Protein AF-A0A815TRI1-F1 (afdb_monomer_lite)

Secondary structure (DSSP, 8-state):
-HHHHTT--GGGPPPHHHHHS-TTHHHHHHHHHHHHHHHHHTT--S---SSPPPP-------HHHHHHHHHHHHHTTSSSSSS---TT---S-----

Organism: NCBI:txid433720

Structure (mmCIF, N/CA/C/O backbone):
data_AF-A0A815TRI1-F1
#
_entry.id   AF-A0A815TRI1-F1
#
loop_
_atom_site.group_PDB
_atom_site.id
_atom_site.type_symbol
_atom_site.label_atom_id
_atom_site.label_alt_id
_atom_site.label_comp_id
_atom_site.label_asym_id
_atom_site.label_entity_id
_atom_site.label_seq_id
_atom_site.pdbx_PDB_ins_code
_atom_site.Cartn_x
_atom_site.Cartn_y
_atom_site.Cartn_z
_atom_site.occupancy
_atom_site.B_iso_or_equiv
_atom_site.auth_seq_id
_atom_site.auth_comp_id
_atom_site.auth_asym_id
_atom_site.auth_atom_id
_atom_site.pdbx_PDB_model_num
ATOM 1 N N . THR A 1 1 ? -5.777 -11.004 -10.437 1.00 75.81 1 THR A N 1
ATOM 2 C CA . THR A 1 1 ? -4.557 -11.098 -9.601 1.00 75.81 1 THR A CA 1
ATOM 3 C C . THR A 1 1 ? -4.957 -11.308 -8.149 1.00 75.81 1 THR A C 1
ATOM 5 O O . THR A 1 1 ? -6.036 -10.862 -7.768 1.00 75.81 1 THR A O 1
ATOM 8 N N . ALA A 1 2 ? -4.134 -11.987 -7.341 1.00 82.38 2 ALA A N 1
ATOM 9 C CA . ALA A 1 2 ? -4.456 -12.289 -5.938 1.00 82.38 2 ALA A CA 1
ATOM 10 C C . ALA A 1 2 ? -4.779 -11.025 -5.113 1.00 82.38 2 ALA A C 1
ATOM 12 O O . ALA A 1 2 ? -5.737 -11.018 -4.349 1.00 82.38 2 ALA A O 1
ATOM 13 N N . ALA A 1 3 ? -4.058 -9.924 -5.352 1.00 82.50 3 ALA A N 1
ATOM 14 C CA . ALA A 1 3 ? -4.300 -8.632 -4.704 1.00 82.50 3 ALA A CA 1
ATOM 15 C C . ALA A 1 3 ? -5.692 -8.037 -5.012 1.00 82.50 3 ALA A C 1
ATOM 17 O O . ALA A 1 3 ? -6.368 -7.558 -4.104 1.00 82.50 3 ALA A O 1
ATOM 18 N N . ARG A 1 4 ? -6.175 -8.149 -6.260 1.00 84.31 4 ARG A N 1
ATOM 19 C CA . ARG A 1 4 ? -7.526 -7.701 -6.648 1.00 84.31 4 ARG A CA 1
ATOM 20 C C . ARG A 1 4 ? -8.616 -8.543 -5.979 1.00 84.31 4 ARG A C 1
ATOM 22 O O . ARG A 1 4 ? -9.581 -7.995 -5.465 1.00 84.31 4 ARG A O 1
ATOM 29 N N . ALA A 1 5 ? -8.433 -9.865 -5.919 1.00 84.56 5 ALA A N 1
ATOM 30 C CA . ALA A 1 5 ? -9.347 -10.758 -5.197 1.00 84.56 5 ALA A CA 1
ATOM 31 C C . ALA A 1 5 ? -9.344 -10.488 -3.680 1.00 84.56 5 ALA A C 1
ATOM 33 O O . ALA A 1 5 ? -10.352 -10.664 -3.001 1.00 84.56 5 ALA A O 1
ATOM 34 N N . TYR A 1 6 ? -8.219 -10.003 -3.149 1.00 81.00 6 TYR A N 1
ATOM 35 C CA . TYR A 1 6 ? -8.108 -9.580 -1.760 1.00 81.00 6 TYR A CA 1
ATOM 36 C C . TYR A 1 6 ? -8.799 -8.234 -1.473 1.00 81.00 6 TYR A C 1
ATOM 38 O O . TYR A 1 6 ? -9.020 -7.906 -0.306 1.00 81.00 6 TYR A O 1
ATOM 46 N N . GLY A 1 7 ? -9.221 -7.493 -2.502 1.00 83.38 7 GLY A N 1
ATOM 47 C CA . GLY A 1 7 ? -9.939 -6.226 -2.367 1.00 83.38 7 GLY A CA 1
ATOM 48 C C . GLY A 1 7 ? -9.034 -4.998 -2.283 1.00 83.38 7 GLY A C 1
ATOM 49 O O . GLY A 1 7 ? -9.453 -3.992 -1.714 1.00 83.38 7 GLY A O 1
ATOM 50 N N . LEU A 1 8 ? -7.805 -5.077 -2.807 1.00 84.12 8 LEU A N 1
ATOM 51 C CA . LEU A 1 8 ? -6.979 -3.886 -3.000 1.00 84.12 8 LEU A CA 1
ATOM 52 C C . LEU A 1 8 ? -7.530 -3.059 -4.173 1.00 84.12 8 LEU A C 1
ATOM 54 O O . LEU A 1 8 ? -7.909 -3.645 -5.195 1.00 84.12 8 LEU A O 1
ATOM 58 N N . PRO A 1 9 ? -7.561 -1.722 -4.052 1.00 85.25 9 PRO A N 1
ATOM 59 C CA . PRO A 1 9 ? -7.930 -0.845 -5.152 1.00 85.25 9 PRO A CA 1
ATOM 60 C C . PRO A 1 9 ? -6.874 -0.896 -6.261 1.00 85.25 9 PRO A C 1
ATOM 62 O O . PRO A 1 9 ? -5.682 -1.066 -6.004 1.00 85.25 9 PRO A O 1
ATOM 65 N N . ASP A 1 10 ? -7.307 -0.680 -7.502 1.00 84.88 10 ASP A N 1
ATOM 66 C CA . ASP A 1 10 ? -6.415 -0.740 -8.667 1.00 84.88 10 ASP A CA 1
ATOM 67 C C . ASP A 1 10 ? -5.293 0.305 -8.625 1.00 84.88 10 ASP A C 1
ATOM 69 O O . ASP A 1 10 ? -4.211 0.060 -9.149 1.00 84.88 10 ASP A O 1
ATOM 73 N N . ALA A 1 11 ? -5.520 1.428 -7.939 1.00 84.88 11 ALA A N 1
ATOM 74 C CA . ALA A 1 11 ? -4.519 2.471 -7.723 1.00 84.88 11 ALA A CA 1
ATOM 75 C C . ALA A 1 11 ? -3.327 2.016 -6.859 1.00 84.88 11 ALA A C 1
ATOM 77 O O . ALA A 1 11 ? -2.240 2.573 -6.976 1.00 84.88 11 ALA A O 1
ATOM 78 N N . GLU A 1 12 ? -3.514 1.011 -5.997 1.00 84.94 12 GLU A N 1
ATOM 79 C CA . GLU A 1 12 ? -2.456 0.487 -5.123 1.00 84.94 12 GLU A CA 1
ATOM 80 C C . GLU A 1 12 ? -1.758 -0.751 -5.716 1.00 84.94 12 GLU A C 1
ATOM 82 O O . GLU A 1 12 ? -0.845 -1.296 -5.097 1.00 84.94 12 GLU A O 1
ATOM 87 N N . LEU A 1 13 ? -2.154 -1.203 -6.914 1.00 88.81 13 LEU A N 1
ATOM 88 C CA . LEU A 1 13 ? -1.477 -2.286 -7.627 1.00 88.81 13 LEU A CA 1
ATOM 89 C C . LEU A 1 13 ? -0.223 -1.761 -8.343 1.00 88.81 13 LEU A C 1
ATOM 91 O O . LEU A 1 13 ? -0.200 -0.655 -8.880 1.00 88.81 13 LEU A O 1
ATOM 95 N N . PHE A 1 14 ? 0.826 -2.582 -8.386 1.00 89.88 14 PHE A N 1
ATOM 96 C CA . PHE A 1 14 ? 1.993 -2.335 -9.236 1.00 89.88 14 PHE A CA 1
ATOM 97 C C . PHE A 1 14 ? 1.801 -2.992 -10.608 1.00 89.88 14 PHE A C 1
ATOM 99 O O . PHE A 1 14 ? 1.095 -4.000 -10.730 1.00 89.88 14 PHE A O 1
ATOM 106 N N . GLN A 1 15 ? 2.436 -2.453 -11.649 1.00 88.94 15 GLN A N 1
ATOM 107 C CA . GLN A 1 15 ? 2.454 -3.099 -12.960 1.00 88.94 15 GLN A CA 1
ATOM 108 C C . GLN A 1 15 ? 3.618 -4.084 -13.063 1.00 88.94 15 GLN A C 1
ATOM 110 O O . GLN A 1 15 ? 4.671 -3.877 -12.468 1.00 88.94 15 GLN A O 1
ATOM 115 N N . THR A 1 16 ? 3.478 -5.138 -13.871 1.00 88.69 16 THR A N 1
ATOM 116 C CA . THR A 1 16 ? 4.530 -6.159 -14.037 1.00 88.69 16 THR A CA 1
ATOM 117 C C . THR A 1 16 ? 5.883 -5.552 -14.410 1.00 88.69 16 THR A C 1
ATOM 119 O O . THR A 1 16 ? 6.904 -5.983 -13.885 1.00 88.69 16 THR A O 1
ATOM 122 N N . VAL A 1 17 ? 5.886 -4.508 -15.242 1.00 89.75 17 VAL A N 1
ATOM 123 C CA . VAL A 1 17 ? 7.090 -3.758 -15.640 1.00 89.75 17 VAL A CA 1
ATOM 124 C C . VAL A 1 17 ? 7.814 -3.101 -14.459 1.00 89.75 17 VAL A C 1
ATOM 126 O O . VAL A 1 17 ? 9.040 -3.034 -14.450 1.00 89.75 17 VAL A O 1
ATOM 129 N N . ASP A 1 18 ? 7.084 -2.672 -13.427 1.00 88.81 18 ASP A N 1
ATOM 130 C CA . ASP A 1 18 ? 7.660 -1.977 -12.274 1.00 88.81 18 ASP A CA 1
ATOM 131 C C . ASP A 1 18 ? 8.544 -2.915 -11.438 1.00 88.81 18 ASP A C 1
ATOM 133 O O . ASP A 1 18 ? 9.560 -2.474 -10.896 1.00 88.81 18 ASP A O 1
ATOM 137 N N . LEU A 1 19 ? 8.198 -4.210 -11.399 1.00 89.56 19 LEU A N 1
ATOM 138 C CA . LEU A 1 19 ? 8.975 -5.265 -10.744 1.00 89.56 19 LEU A CA 1
ATOM 139 C C . LEU A 1 19 ? 9.977 -5.935 -11.694 1.00 89.56 19 LEU A C 1
ATOM 141 O O . LEU A 1 19 ? 11.141 -6.101 -11.335 1.00 89.56 19 LEU A O 1
ATOM 145 N N . PHE A 1 20 ? 9.533 -6.329 -12.891 1.00 89.62 20 PHE A N 1
ATOM 146 C CA . PHE A 1 20 ? 10.320 -7.132 -13.830 1.00 89.62 20 PHE A CA 1
ATOM 147 C C . PHE A 1 20 ? 11.507 -6.353 -14.404 1.00 89.62 20 PHE A C 1
ATOM 149 O O . PHE A 1 20 ? 12.631 -6.845 -14.394 1.00 89.62 20 PHE A O 1
ATOM 156 N N . GLU A 1 21 ? 11.281 -5.107 -14.821 1.00 92.31 21 GLU A N 1
ATOM 157 C CA . GLU A 1 21 ? 12.332 -4.227 -15.351 1.00 92.31 21 GLU A CA 1
ATOM 158 C C . GLU A 1 21 ? 12.948 -3.341 -14.260 1.00 92.31 21 GLU A C 1
ATOM 160 O O . GLU A 1 21 ? 13.791 -2.493 -14.539 1.00 92.31 21 GLU A O 1
ATOM 165 N N . LYS A 1 22 ? 12.517 -3.514 -13.001 1.00 89.81 22 LYS A N 1
ATOM 166 C CA . LYS A 1 22 ? 12.900 -2.683 -11.845 1.00 89.81 22 LYS A CA 1
ATOM 167 C C . LYS A 1 22 ? 12.686 -1.182 -12.063 1.00 89.81 22 LYS A C 1
ATOM 169 O O . LYS A 1 22 ? 13.337 -0.359 -11.422 1.00 89.81 22 LYS A O 1
ATOM 174 N N . ARG A 1 23 ? 11.750 -0.817 -12.939 1.00 90.75 23 ARG A N 1
ATOM 175 C CA . ARG A 1 23 ? 11.483 0.574 -13.311 1.00 90.75 23 ARG A CA 1
ATOM 176 C C . ARG A 1 23 ? 10.936 1.396 -12.142 1.00 90.75 23 ARG A C 1
ATOM 178 O O . ARG A 1 23 ? 11.211 2.587 -12.055 1.00 90.75 23 ARG A O 1
ATOM 185 N N . ASN A 1 24 ? 10.167 0.772 -11.244 1.00 88.31 24 ASN A N 1
ATOM 186 C CA . ASN A 1 24 ? 9.576 1.446 -10.089 1.00 88.31 24 ASN A CA 1
ATOM 187 C C . ASN A 1 24 ? 9.383 0.486 -8.900 1.00 88.31 24 ASN A C 1
ATOM 189 O O . ASN A 1 24 ? 8.272 0.106 -8.534 1.00 88.31 24 ASN A O 1
ATOM 193 N N . ILE A 1 25 ? 10.493 0.115 -8.261 1.00 89.94 25 ILE A N 1
ATOM 194 C CA . ILE A 1 25 ? 10.485 -0.679 -7.022 1.00 89.94 25 ILE A CA 1
ATOM 195 C C . ILE A 1 25 ? 9.701 -0.008 -5.875 1.00 89.94 25 ILE A C 1
ATOM 197 O O . ILE A 1 25 ? 8.986 -0.724 -5.170 1.00 89.94 25 ILE A O 1
ATOM 201 N N . PRO A 1 26 ? 9.740 1.330 -5.685 1.00 90.00 26 PRO A N 1
ATOM 202 C CA . PRO A 1 26 ? 8.913 1.986 -4.672 1.00 90.00 26 PRO A CA 1
ATOM 203 C C . PRO A 1 26 ? 7.408 1.704 -4.803 1.00 90.00 26 PRO A C 1
ATOM 205 O O . PRO A 1 26 ? 6.736 1.574 -3.780 1.00 90.00 26 PRO A O 1
ATOM 208 N N . GLN A 1 27 ? 6.874 1.562 -6.022 1.00 87.25 27 GLN A N 1
ATOM 209 C CA . GLN A 1 27 ? 5.467 1.195 -6.249 1.00 87.25 27 GLN A CA 1
ATOM 210 C C . GLN A 1 27 ? 5.153 -0.222 -5.749 1.00 87.25 27 GLN A C 1
ATOM 212 O O . GLN A 1 27 ? 4.103 -0.461 -5.153 1.00 87.25 27 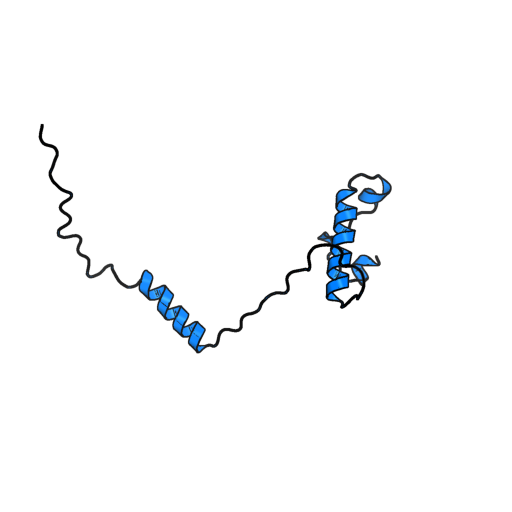GLN A O 1
ATOM 217 N N . VAL A 1 28 ? 6.081 -1.163 -5.936 1.00 88.94 28 VAL A N 1
ATOM 218 C CA . VAL A 1 28 ? 5.938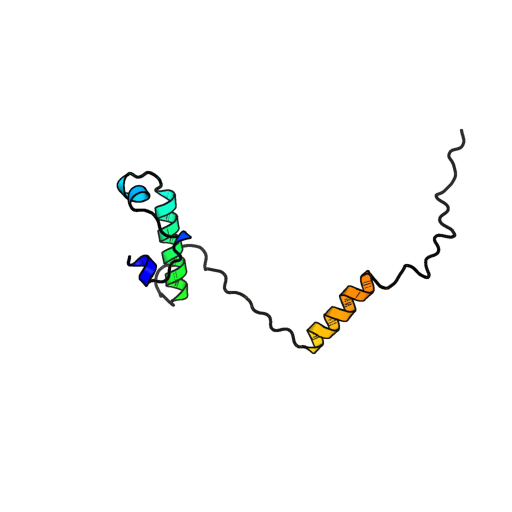 -2.539 -5.438 1.00 88.94 28 VAL A CA 1
ATOM 219 C C . VAL A 1 28 ? 5.915 -2.548 -3.908 1.00 88.94 28 VAL A C 1
ATOM 221 O O . VAL A 1 28 ? 5.038 -3.166 -3.304 1.00 88.94 28 VAL A O 1
ATOM 224 N N . THR A 1 29 ? 6.822 -1.808 -3.269 1.00 87.94 29 THR A N 1
ATOM 225 C CA . THR A 1 29 ? 6.861 -1.675 -1.805 1.00 87.94 29 THR A CA 1
ATOM 226 C C . THR A 1 29 ? 5.574 -1.049 -1.258 1.00 87.94 29 THR A C 1
ATOM 228 O O . THR A 1 29 ? 5.030 -1.522 -0.259 1.00 87.94 29 THR A O 1
ATOM 231 N N . GLN A 1 30 ? 5.033 -0.032 -1.935 1.00 87.06 30 GLN A N 1
ATOM 232 C CA . GLN A 1 30 ? 3.746 0.571 -1.576 1.00 87.06 30 GLN A CA 1
ATOM 233 C C . GLN A 1 30 ? 2.587 -0.426 -1.682 1.00 87.06 30 GLN A C 1
ATOM 235 O O . GLN A 1 30 ? 1.775 -0.504 -0.759 1.00 87.06 30 GLN A O 1
ATOM 240 N N . CYS A 1 31 ? 2.547 -1.244 -2.737 1.00 88.50 31 CYS A N 1
ATOM 241 C CA . CYS A 1 31 ? 1.548 -2.304 -2.881 1.00 88.50 31 CYS A CA 1
ATOM 242 C C . CYS A 1 31 ? 1.624 -3.330 -1.734 1.00 88.50 31 CYS A C 1
ATOM 244 O O . CYS A 1 31 ? 0.590 -3.786 -1.240 1.00 88.50 31 CYS A O 1
ATOM 246 N N . ILE A 1 32 ? 2.828 -3.672 -1.265 1.00 87.25 32 ILE A N 1
ATOM 247 C CA . ILE A 1 32 ? 3.022 -4.590 -0.132 1.00 87.25 32 ILE A CA 1
ATOM 248 C C . ILE A 1 32 ? 2.506 -3.961 1.173 1.00 87.25 32 ILE A C 1
ATOM 250 O O . ILE A 1 32 ? 1.785 -4.611 1.934 1.00 87.25 32 ILE A O 1
ATOM 254 N N . HIS A 1 33 ? 2.808 -2.685 1.425 1.00 85.56 33 HIS A N 1
ATOM 255 C CA . HIS A 1 33 ? 2.280 -1.967 2.590 1.00 85.56 33 HIS A CA 1
ATOM 256 C C . HIS A 1 33 ? 0.752 -1.817 2.541 1.00 85.56 33 HIS A C 1
ATOM 258 O O . HIS A 1 33 ? 0.079 -1.960 3.562 1.00 85.56 33 HIS A O 1
ATOM 264 N N . ALA A 1 34 ? 0.179 -1.562 1.364 1.00 84.38 34 ALA A N 1
ATOM 265 C CA . ALA A 1 34 ? -1.265 -1.559 1.150 1.00 84.38 34 ALA A CA 1
ATOM 266 C C . ALA A 1 34 ? -1.898 -2.915 1.489 1.00 84.38 34 ALA A C 1
ATOM 268 O O . ALA A 1 34 ? -2.861 -2.976 2.257 1.00 84.38 34 ALA A O 1
ATOM 269 N N . LEU A 1 35 ? -1.307 -4.012 1.009 1.00 85.19 35 LEU A N 1
ATOM 270 C CA . LEU A 1 35 ? -1.766 -5.363 1.323 1.00 85.19 35 LEU A CA 1
ATOM 271 C C . LEU A 1 35 ? -1.743 -5.640 2.830 1.00 85.19 35 LEU A C 1
ATOM 273 O O . LEU A 1 35 ? -2.719 -6.167 3.365 1.00 85.19 35 LEU A O 1
ATOM 277 N N . GLY 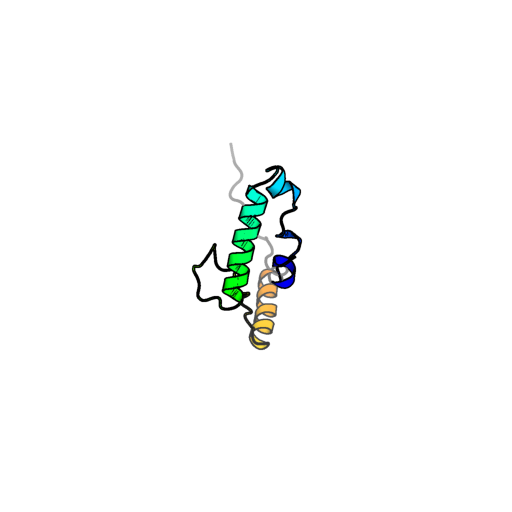A 1 36 ? -0.676 -5.225 3.518 1.00 84.56 36 GLY A N 1
ATOM 278 C CA . GLY A 1 36 ? -0.561 -5.304 4.974 1.00 84.56 36 GLY A CA 1
ATOM 279 C C . GLY A 1 36 ? -1.712 -4.599 5.692 1.00 84.56 36 GLY A C 1
ATOM 280 O O . GLY A 1 36 ? -2.398 -5.208 6.513 1.00 84.56 36 GLY A O 1
ATOM 281 N N . ARG A 1 37 ? -2.004 -3.347 5.322 1.00 80.06 37 ARG A N 1
ATOM 282 C CA . ARG A 1 37 ? -3.128 -2.578 5.887 1.00 80.06 37 ARG A CA 1
ATOM 283 C C . ARG A 1 37 ? -4.485 -3.247 5.639 1.00 80.06 37 ARG A C 1
ATOM 285 O O . ARG A 1 37 ? -5.310 -3.325 6.551 1.00 80.06 37 ARG A O 1
ATOM 292 N N . HIS A 1 38 ? -4.713 -3.768 4.432 1.00 81.62 38 HIS A N 1
ATOM 293 C CA . HIS A 1 38 ? -5.941 -4.494 4.089 1.00 81.62 38 HIS A CA 1
ATOM 294 C C . HIS A 1 38 ? -6.082 -5.813 4.860 1.00 81.62 38 HIS A C 1
ATOM 296 O O . HIS A 1 38 ? -7.191 -6.167 5.267 1.00 81.62 38 HIS A O 1
ATOM 302 N N . ALA A 1 39 ? -4.979 -6.524 5.099 1.00 82.25 39 ALA A N 1
ATOM 303 C CA . ALA A 1 39 ? -4.982 -7.762 5.870 1.00 82.25 39 ALA A CA 1
ATOM 304 C C . ALA A 1 39 ? -5.325 -7.517 7.341 1.00 82.25 39 ALA A C 1
ATOM 306 O O . ALA A 1 39 ? -6.163 -8.217 7.911 1.00 82.25 39 ALA A O 1
ATOM 307 N N . GLN A 1 40 ? -4.766 -6.458 7.926 1.00 78.06 40 GLN A N 1
ATOM 308 C CA . GLN A 1 40 ? -5.084 -6.042 9.292 1.00 78.06 40 GLN A CA 1
ATOM 309 C C . GLN A 1 40 ? -6.575 -5.682 9.444 1.00 78.06 40 GLN A C 1
ATOM 311 O O . GLN A 1 40 ? -7.215 -6.096 10.411 1.00 78.06 40 GLN A O 1
ATOM 316 N N . LYS A 1 41 ? -7.185 -5.023 8.444 1.00 75.62 41 LYS A N 1
ATOM 317 C CA . LYS A 1 41 ? -8.639 -4.752 8.425 1.00 75.62 41 LYS A CA 1
ATOM 318 C C . LYS A 1 41 ? -9.490 -6.030 8.421 1.00 75.62 41 LYS A C 1
ATOM 320 O O . LYS A 1 41 ? -10.580 -6.047 8.985 1.00 75.62 41 LYS A O 1
ATOM 325 N N . LYS A 1 42 ? -8.991 -7.118 7.830 1.00 77.62 42 LYS A N 1
ATOM 326 C CA . LYS A 1 42 ? -9.659 -8.431 7.796 1.00 77.62 42 LYS A CA 1
ATOM 327 C C . LYS A 1 42 ? -9.369 -9.305 9.026 1.00 77.62 42 LYS A C 1
ATOM 329 O O . LYS A 1 42 ? -9.627 -10.504 8.978 1.00 77.62 42 LYS A O 1
ATOM 334 N N . LYS A 1 43 ? -8.879 -8.718 10.127 1.00 70.81 43 LYS A N 1
ATOM 335 C CA . LYS A 1 43 ? -8.516 -9.413 11.378 1.00 70.81 43 LYS A CA 1
ATOM 336 C C . LYS A 1 43 ? -7.407 -10.456 11.199 1.00 70.81 43 LYS A C 1
ATOM 338 O O . LYS A 1 43 ? -7.438 -11.524 11.803 1.00 70.81 43 LYS A O 1
ATOM 343 N N . PHE A 1 44 ? -6.419 -10.162 10.357 1.00 74.25 44 PHE A N 1
ATOM 344 C CA . PHE A 1 44 ? -5.219 -10.985 10.284 1.00 74.25 44 PHE A CA 1
ATOM 345 C C . PHE A 1 44 ? -4.375 -10.794 11.555 1.00 74.25 44 PHE A C 1
ATOM 347 O O . PHE A 1 44 ? -3.826 -9.721 11.773 1.00 74.25 44 PHE A O 1
ATOM 354 N N . ASN A 1 45 ? -4.239 -11.844 12.369 1.00 62.94 45 ASN A N 1
ATOM 355 C CA . ASN A 1 45 ? -3.466 -11.853 13.625 1.00 62.94 45 ASN A CA 1
ATOM 356 C C . ASN A 1 45 ? -1.930 -11.828 13.439 1.00 62.94 45 ASN A C 1
ATOM 358 O O . ASN A 1 45 ? -1.188 -12.087 14.384 1.00 62.94 45 ASN A O 1
ATOM 362 N N . GLY A 1 46 ? -1.435 -11.579 12.226 1.00 67.94 46 GLY A N 1
ATOM 363 C CA . GLY A 1 46 ? -0.002 -11.518 11.947 1.00 67.94 46 GLY A CA 1
ATOM 364 C C . GLY A 1 46 ? 0.615 -10.133 12.183 1.00 67.94 46 GLY A C 1
ATOM 365 O O . GLY A 1 46 ? -0.081 -9.194 12.580 1.00 67.94 46 GLY A O 1
ATOM 366 N N . PRO A 1 47 ? 1.927 -9.990 11.917 1.00 68.56 47 PRO A N 1
ATOM 367 C CA . PRO A 1 47 ? 2.659 -8.749 12.143 1.00 68.56 47 PRO A CA 1
ATOM 368 C C . PRO A 1 47 ? 2.031 -7.573 11.385 1.00 68.56 47 PRO A C 1
ATOM 370 O O . PRO A 1 47 ? 1.641 -7.681 10.219 1.00 68.56 47 PRO A O 1
ATOM 373 N N . VAL A 1 48 ? 1.921 -6.439 12.076 1.00 65.69 48 VAL A N 1
ATOM 374 C CA . VAL A 1 48 ? 1.367 -5.205 11.518 1.00 65.69 48 VAL A CA 1
ATOM 375 C C . VAL A 1 48 ? 2.386 -4.609 10.559 1.00 65.69 48 VAL A C 1
ATOM 377 O O . VAL A 1 48 ? 3.491 -4.249 10.960 1.00 65.69 48 VAL A O 1
ATOM 380 N N . LEU A 1 49 ? 2.009 -4.505 9.286 1.00 65.31 49 LEU A N 1
ATOM 381 C CA . LEU A 1 49 ? 2.839 -3.888 8.264 1.00 65.31 49 LEU A CA 1
ATOM 382 C C . LEU A 1 49 ? 2.242 -2.536 7.869 1.00 65.31 49 LEU A C 1
ATOM 384 O O . LEU A 1 49 ? 1.232 -2.469 7.167 1.00 65.31 49 LEU A O 1
ATOM 388 N N . GLY A 1 50 ? 2.892 -1.468 8.332 1.00 62.06 50 GLY A N 1
ATOM 389 C CA . GLY A 1 50 ? 2.492 -0.085 8.088 1.00 62.06 50 GLY A CA 1
ATOM 390 C C . GLY A 1 50 ? 1.455 0.461 9.082 1.00 62.06 50 GLY A C 1
ATOM 391 O O . GLY A 1 50 ? 0.916 -0.275 9.910 1.00 62.06 50 GLY A O 1
ATOM 392 N N . PRO A 1 51 ? 1.185 1.777 9.029 1.00 61.78 51 PRO A N 1
ATOM 393 C CA . PRO A 1 51 ? 0.211 2.421 9.902 1.00 61.78 51 PRO A CA 1
ATOM 394 C C . PRO A 1 51 ? -1.193 1.860 9.649 1.00 61.78 51 PRO A C 1
ATOM 396 O O . PRO A 1 51 ? -1.601 1.664 8.501 1.00 61.78 51 PRO A O 1
ATOM 399 N N . LYS A 1 52 ? -1.938 1.606 10.730 1.00 60.69 52 LYS A N 1
ATOM 400 C CA . LYS A 1 52 ? -3.326 1.133 10.663 1.00 60.69 52 LYS A CA 1
ATOM 40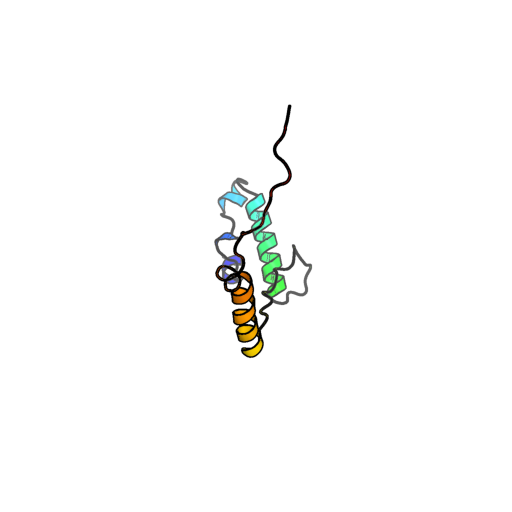1 C C . LYS A 1 52 ? -4.145 2.113 9.815 1.00 60.69 52 LYS A C 1
ATOM 403 O O . LYS A 1 52 ? -4.086 3.317 10.053 1.00 60.69 52 LYS A O 1
ATOM 408 N N . MET A 1 53 ? -4.902 1.609 8.833 1.00 59.62 53 MET A N 1
ATOM 409 C CA . MET A 1 53 ? -5.856 2.459 8.116 1.00 59.62 53 MET A CA 1
ATOM 410 C C . MET A 1 53 ? -6.827 3.067 9.128 1.00 59.62 53 MET A C 1
ATOM 412 O O . MET A 1 53 ? -7.396 2.346 9.946 1.00 59.62 53 MET A O 1
ATOM 416 N N . SER A 1 54 ? -6.966 4.390 9.094 1.00 46.25 54 SER A N 1
ATOM 417 C CA . SER A 1 54 ? -7.875 5.122 9.968 1.00 46.25 54 SER A CA 1
ATOM 418 C C . SER A 1 54 ? -9.307 4.683 9.683 1.00 46.25 54 SER A C 1
ATOM 420 O O . SER A 1 54 ? -9.793 4.842 8.562 1.00 46.25 54 SER A O 1
ATOM 422 N N . ASP A 1 55 ? -9.971 4.135 10.693 1.00 56.66 55 ASP A N 1
ATOM 423 C CA . ASP A 1 55 ? -11.404 3.882 10.640 1.00 56.66 55 ASP A CA 1
ATOM 424 C C . ASP A 1 55 ? -12.145 5.230 10.695 1.00 56.66 55 ASP A C 1
ATOM 426 O O . ASP A 1 55 ? -11.774 6.129 11.455 1.00 56.66 55 ASP A O 1
ATOM 430 N N . SER A 1 56 ? -13.173 5.400 9.859 1.00 49.12 56 SER A N 1
ATOM 431 C CA . SER A 1 56 ? -14.003 6.604 9.875 1.00 49.12 56 SER A CA 1
ATOM 432 C C . SER A 1 56 ? -14.741 6.687 11.208 1.00 49.12 56 SER A C 1
ATOM 434 O O . SER A 1 56 ? -15.593 5.851 11.504 1.00 49.12 56 SER A O 1
ATOM 436 N N . ASN A 1 57 ? -14.438 7.708 12.001 1.00 55.62 57 ASN A N 1
ATOM 437 C CA . ASN A 1 57 ? -15.162 7.992 13.230 1.00 55.62 57 ASN A CA 1
ATOM 438 C C . ASN A 1 57 ? -16.461 8.740 12.885 1.00 55.62 57 ASN A C 1
ATOM 440 O O . ASN A 1 57 ? -16.493 9.972 12.916 1.00 55.62 57 ASN A O 1
ATOM 444 N N . GLN A 1 58 ? -17.508 7.999 12.506 1.00 53.31 58 GLN A N 1
ATOM 445 C CA . GLN A 1 58 ? -18.856 8.556 12.393 1.00 53.31 58 GLN A CA 1
ATOM 446 C C . GLN A 1 58 ? -19.315 8.972 13.792 1.00 53.31 58 GLN A C 1
ATOM 448 O O . GLN A 1 58 ? -19.478 8.145 14.685 1.00 53.31 58 GLN A O 1
ATOM 453 N N . ARG A 1 59 ? -19.439 10.283 13.995 1.00 61.12 59 ARG A N 1
ATOM 454 C CA . ARG A 1 59 ? -20.112 10.848 15.160 1.00 61.12 59 ARG A CA 1
ATOM 455 C C . ARG A 1 59 ? -21.539 11.129 14.739 1.00 61.12 59 ARG A C 1
ATOM 457 O O . ARG A 1 59 ? -21.768 12.075 13.989 1.00 61.12 59 ARG A O 1
ATOM 464 N N . ASP A 1 60 ? -22.460 10.302 15.205 1.00 62.06 60 ASP A N 1
ATOM 465 C CA . ASP A 1 60 ? -23.880 10.589 15.077 1.00 62.06 60 ASP A CA 1
ATOM 466 C C . ASP A 1 60 ? -24.221 11.698 16.075 1.00 62.06 60 ASP A C 1
ATOM 468 O O . ASP A 1 60 ? -24.127 11.524 17.291 1.00 62.06 60 ASP A O 1
ATOM 472 N N . PHE A 1 61 ? -24.530 12.881 15.550 1.00 70.44 61 PHE A N 1
ATOM 473 C CA . PHE A 1 61 ? -25.064 13.979 16.346 1.00 70.44 61 PHE A CA 1
ATOM 474 C C . PHE A 1 61 ? -26.574 13.803 16.455 1.00 70.44 61 PHE A C 1
ATOM 476 O O . PHE A 1 61 ? -27.234 13.469 15.473 1.00 70.44 61 PHE A O 1
ATOM 483 N N . THR A 1 62 ? -27.132 14.038 17.639 1.00 73.75 62 THR A N 1
ATOM 484 C CA . THR A 1 62 ? -28.586 14.040 17.815 1.00 73.75 62 THR A CA 1
ATOM 485 C C . THR A 1 62 ? -29.204 15.222 17.060 1.00 73.75 62 THR A C 1
ATOM 487 O O . THR A 1 62 ? -28.585 16.284 16.943 1.00 73.75 62 THR A O 1
ATOM 490 N N . ASP A 1 63 ? -30.434 15.070 16.558 1.00 66.62 63 ASP A N 1
ATOM 491 C CA . ASP A 1 63 ? -31.133 16.124 15.797 1.00 66.62 63 ASP A CA 1
ATOM 492 C C . ASP A 1 63 ? -31.243 17.447 16.575 1.00 66.62 63 ASP A C 1
ATOM 494 O O . ASP A 1 63 ? -31.196 18.535 15.998 1.00 66.62 63 ASP A O 1
ATOM 498 N N . GLU A 1 64 ? -31.339 17.367 17.903 1.00 65.44 64 GLU A N 1
ATOM 499 C CA . GLU A 1 64 ? -31.334 18.518 18.810 1.00 65.44 64 GLU A CA 1
ATOM 500 C C . GLU A 1 64 ? -29.986 19.251 18.805 1.00 65.44 64 GLU A C 1
ATOM 502 O O . GLU A 1 64 ? -29.948 20.481 18.770 1.00 65.44 64 GLU A O 1
ATOM 507 N N . GLN A 1 65 ? -28.874 18.513 18.766 1.00 64.19 65 GLN A N 1
ATOM 508 C CA . GLN A 1 65 ? -27.523 19.066 18.705 1.00 64.19 65 GLN A CA 1
ATOM 509 C C . GLN A 1 65 ? -27.225 19.682 17.328 1.00 64.19 65 GLN A C 1
ATOM 511 O O . GLN A 1 65 ? -26.581 20.730 17.246 1.00 64.19 65 GLN A O 1
ATOM 516 N N . LEU A 1 66 ? -27.749 19.088 16.250 1.00 68.69 66 LEU A N 1
ATOM 517 C CA . LEU A 1 66 ? -27.656 19.642 14.896 1.00 68.69 66 LEU A CA 1
ATOM 518 C C . LEU A 1 66 ? -28.472 20.942 14.763 1.00 68.69 66 LEU A C 1
ATOM 520 O O . LEU A 1 66 ? -27.986 21.927 14.205 1.00 68.69 66 LEU A O 1
ATOM 524 N N . ARG A 1 67 ? -29.679 20.982 15.348 1.00 66.38 67 ARG A N 1
ATOM 525 C CA . ARG A 1 67 ? -30.544 22.174 15.398 1.00 66.38 67 ARG A CA 1
ATOM 526 C C . ARG A 1 67 ? -29.953 23.288 16.266 1.00 66.38 67 ARG A C 1
ATOM 528 O O . ARG A 1 67 ? -30.006 24.453 15.878 1.00 66.38 67 ARG A O 1
ATOM 535 N N . ALA A 1 68 ? -29.337 22.945 17.397 1.00 65.94 68 ALA A N 1
ATOM 536 C CA . ALA A 1 68 ? -28.606 23.903 18.227 1.00 65.94 68 ALA A CA 1
ATOM 537 C C . ALA A 1 68 ? -27.380 24.487 17.492 1.00 65.94 68 ALA A C 1
ATOM 539 O O . ALA A 1 68 ? -27.092 25.678 17.614 1.00 65.94 68 ALA A O 1
ATOM 540 N N . GLY A 1 69 ? -26.693 23.684 16.669 1.00 62.28 69 GLY A N 1
ATOM 541 C CA . GLY A 1 69 ? -25.583 24.137 15.822 1.00 62.28 69 GLY A CA 1
ATOM 542 C C . GLY A 1 69 ? -26.002 25.094 14.699 1.00 62.28 69 GLY A C 1
ATOM 543 O O . GLY A 1 69 ? -25.282 26.052 14.417 1.00 62.28 69 GLY A O 1
ATOM 544 N N . GLN A 1 70 ? -27.187 24.897 14.108 1.00 61.16 70 GLN A N 1
ATOM 545 C CA . GLN A 1 70 ? -27.748 25.819 13.108 1.00 61.16 70 GLN A CA 1
ATOM 546 C C . GLN A 1 70 ? -27.988 27.225 13.684 1.00 61.16 70 GLN A C 1
ATOM 548 O O . GLN A 1 70 ? -27.756 28.216 12.994 1.00 61.16 70 GLN A O 1
ATOM 553 N N . GLY A 1 71 ? -28.377 27.323 14.960 1.00 57.84 71 GLY A N 1
ATOM 554 C CA . GLY A 1 71 ? -28.544 28.606 15.652 1.00 57.84 71 GLY A CA 1
ATOM 555 C C . GLY A 1 71 ? -27.228 29.315 16.000 1.00 57.84 71 GLY A C 1
ATOM 556 O O . GLY A 1 71 ? -27.190 30.542 16.056 1.00 57.84 71 GLY A O 1
ATOM 557 N N . MET A 1 72 ? -26.130 28.574 16.199 1.00 53.94 72 MET A N 1
ATOM 558 C CA . MET A 1 72 ? -24.837 29.160 16.590 1.00 53.94 72 MET A CA 1
ATOM 559 C C . MET A 1 72 ? -24.069 29.810 15.434 1.00 53.94 72 MET A C 1
ATOM 561 O O . MET A 1 72 ? -23.387 30.809 15.652 1.00 53.94 72 MET A O 1
ATOM 565 N N . VAL A 1 73 ? -24.176 29.289 14.207 1.00 54.62 73 VAL A N 1
ATOM 566 C CA . VAL A 1 73 ? -23.493 29.884 13.038 1.00 54.62 73 VAL A CA 1
ATOM 567 C C . VAL A 1 73 ? -24.190 31.172 12.577 1.00 54.62 73 VAL A C 1
ATOM 569 O O . VAL A 1 73 ? -23.531 32.081 12.077 1.00 54.62 73 VAL A O 1
ATOM 572 N N . GLY A 1 74 ? -25.501 31.295 12.819 1.00 50.41 74 GLY A N 1
ATOM 573 C CA . GLY A 1 74 ? -26.260 32.518 12.551 1.00 50.41 74 GLY A CA 1
ATOM 574 C C . GLY A 1 74 ? -25.869 33.691 13.456 1.00 50.41 74 GLY A C 1
ATOM 575 O O . GLY A 1 74 ? -25.753 34.808 12.980 1.00 50.41 74 GLY A O 1
ATOM 576 N N . LEU A 1 75 ? -25.560 33.472 14.738 1.00 54.09 75 LEU A N 1
ATOM 577 C CA . LEU A 1 75 ? -25.269 34.570 15.679 1.00 54.09 75 LEU A CA 1
ATOM 578 C C . LEU A 1 75 ? -23.979 35.355 15.375 1.00 54.09 75 LEU A C 1
ATOM 580 O O . LEU A 1 75 ? -23.903 36.536 15.703 1.00 54.09 75 LEU A O 1
ATOM 584 N N . LEU A 1 76 ? -22.980 34.740 14.733 1.00 52.81 76 LEU A N 1
ATOM 585 C CA . LEU A 1 76 ? -21.741 35.433 14.345 1.00 52.81 76 LEU A CA 1
ATOM 586 C C . LEU A 1 76 ? -21.886 36.268 13.062 1.00 52.81 76 LEU A C 1
ATOM 588 O O . LEU A 1 76 ? -21.042 37.124 12.811 1.00 52.81 76 LEU A O 1
ATOM 592 N N . ASN A 1 77 ? -22.934 36.039 12.262 1.00 52.12 77 ASN A N 1
ATOM 593 C CA . ASN A 1 77 ? -23.152 36.754 10.999 1.00 52.12 77 ASN A CA 1
ATOM 594 C C . ASN A 1 77 ? -24.456 37.570 10.959 1.00 52.12 77 ASN A C 1
ATOM 596 O O . ASN A 1 77 ? -24.591 38.461 10.128 1.00 52.12 77 ASN A O 1
ATOM 600 N N . ASP A 1 78 ? -25.401 37.309 11.861 1.00 55.34 78 ASP A N 1
ATOM 601 C CA . ASP A 1 78 ? -26.778 37.814 11.787 1.00 55.34 78 ASP A CA 1
ATOM 602 C C . ASP A 1 78 ? -27.130 38.731 12.971 1.00 55.34 78 ASP A C 1
ATOM 604 O O . ASP A 1 78 ? -28.266 38.807 13.436 1.00 55.34 78 ASP A O 1
ATOM 608 N N . GLY A 1 79 ? -26.122 39.440 13.493 1.00 55.09 79 GLY A N 1
ATOM 609 C CA . GLY A 1 79 ? -26.267 40.182 14.740 1.00 55.09 79 GLY A CA 1
ATOM 610 C C . GLY A 1 79 ? -25.279 41.317 14.986 1.00 55.09 79 GLY A C 1
ATOM 611 O O . GLY A 1 79 ? -24.863 41.458 16.124 1.00 55.09 79 GLY A O 1
ATOM 612 N N . MET A 1 80 ? -24.907 42.124 13.977 1.00 55.3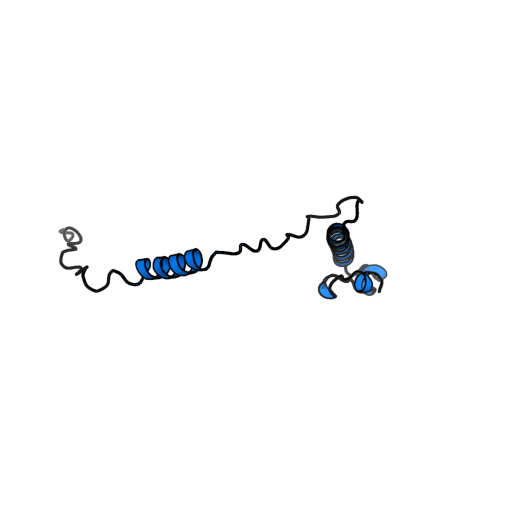8 80 MET A N 1
ATOM 613 C CA . MET A 1 80 ? -24.502 43.542 14.158 1.00 55.38 80 MET A CA 1
ATOM 614 C C . MET A 1 80 ? -24.264 44.265 12.812 1.00 55.38 80 MET A C 1
ATOM 616 O O . MET A 1 80 ? -23.142 44.568 12.428 1.00 55.38 80 MET A O 1
ATOM 620 N N . ASN A 1 81 ? -25.338 44.606 12.093 1.00 52.91 81 ASN A N 1
ATOM 621 C CA . ASN A 1 81 ? -25.288 45.659 11.059 1.00 52.91 81 ASN A CA 1
ATOM 622 C C . ASN A 1 81 ? -26.532 46.574 11.072 1.00 52.91 81 ASN A C 1
ATOM 624 O O . ASN A 1 81 ? -26.900 47.179 10.071 1.00 52.91 81 ASN A O 1
ATOM 628 N N . LYS A 1 82 ? -27.210 46.666 12.226 1.00 50.41 82 LYS A N 1
ATOM 629 C CA . LYS A 1 82 ? -28.350 47.569 12.485 1.00 50.41 82 LYS A CA 1
ATOM 630 C C . LYS A 1 82 ? -28.351 48.063 13.941 1.00 50.41 82 LYS A C 1
ATOM 632 O O . LYS A 1 82 ? -29.345 47.957 14.647 1.00 50.41 82 LYS A O 1
ATOM 637 N N . GLY A 1 83 ? -27.211 48.563 14.418 1.00 54.28 83 GLY A N 1
ATOM 638 C CA . GLY A 1 83 ? -27.129 49.132 15.771 1.00 54.28 83 GLY A CA 1
ATOM 639 C C . GLY A 1 83 ? -25.758 49.661 16.186 1.00 54.28 83 GLY A C 1
ATOM 640 O O . GLY A 1 83 ? -25.688 50.581 16.991 1.00 54.28 83 GLY A O 1
ATOM 641 N N . ALA A 1 84 ? -24.669 49.168 15.594 1.00 51.12 84 ALA A N 1
ATOM 642 C CA . ALA A 1 84 ? -23.360 49.797 15.730 1.00 51.12 84 ALA A CA 1
ATOM 643 C C . ALA A 1 84 ? -23.224 50.907 14.678 1.00 51.12 84 ALA A C 1
ATOM 645 O O . ALA A 1 84 ? -22.536 50.749 13.672 1.00 51.12 84 ALA A O 1
ATOM 646 N N . SER A 1 85 ? -23.910 52.038 14.874 1.00 57.09 85 SER A N 1
ATOM 647 C CA . SER A 1 85 ? -23.468 53.259 14.207 1.00 57.09 85 SER A CA 1
ATOM 648 C C . SER A 1 85 ? -22.040 53.506 14.677 1.00 57.09 85 SER A C 1
ATOM 650 O O . SER A 1 85 ? -21.818 53.740 15.865 1.00 57.09 85 SER A O 1
ATOM 652 N N . GLN A 1 86 ? -21.075 53.492 13.764 1.00 55.03 86 GLN A N 1
ATOM 653 C CA . GLN A 1 86 ? -19.734 54.033 13.992 1.00 55.03 86 GLN A CA 1
ATOM 654 C C . GLN A 1 86 ? -19.796 55.574 14.133 1.00 55.03 86 GLN A C 1
ATOM 656 O O . GLN A 1 86 ? -18.981 56.308 13.588 1.00 55.03 86 GLN A O 1
ATOM 661 N N . ALA A 1 87 ? -20.796 56.095 14.844 1.00 51.31 87 ALA A N 1
ATOM 662 C CA . ALA A 1 87 ? -20.884 57.478 15.260 1.00 51.31 87 ALA A CA 1
ATOM 663 C C . ALA A 1 87 ? -20.100 57.584 16.571 1.00 51.31 87 ALA A C 1
ATOM 665 O O . ALA A 1 87 ? -20.590 57.197 17.628 1.00 51.31 87 ALA A O 1
ATOM 666 N N . GLY A 1 88 ? -18.849 58.040 16.481 1.00 59.72 88 GLY A N 1
ATOM 667 C CA . GLY A 1 88 ? -18.007 58.290 17.656 1.00 59.72 88 GLY A CA 1
ATOM 668 C C . GLY A 1 88 ? -16.618 57.655 17.644 1.00 59.72 88 GLY A C 1
ATOM 669 O O . GLY A 1 88 ? -15.898 57.803 18.629 1.00 59.72 88 GLY A O 1
ATOM 670 N N . GLN A 1 89 ? -16.185 56.999 16.559 1.00 59.88 89 GLN A N 1
ATOM 671 C CA . GLN A 1 89 ? -14.768 56.644 16.413 1.00 59.88 89 GLN A CA 1
ATOM 672 C C . GLN A 1 89 ? -13.953 57.888 16.035 1.00 59.88 89 GLN A C 1
ATOM 674 O O . GLN A 1 89 ? -13.653 58.145 14.873 1.00 59.88 89 GLN A O 1
ATOM 679 N N . ASN A 1 90 ? -13.613 58.682 17.051 1.00 58.56 90 ASN A N 1
ATOM 680 C CA . ASN A 1 90 ? -12.552 59.673 16.972 1.00 58.56 90 ASN A CA 1
ATOM 681 C C . ASN A 1 90 ? -11.213 58.920 16.974 1.00 58.56 90 ASN A C 1
ATOM 683 O O . ASN A 1 90 ? -10.705 58.543 18.031 1.00 58.56 90 ASN A O 1
ATOM 687 N N . PHE A 1 91 ? -10.669 58.648 15.786 1.00 66.25 91 PHE A N 1
ATOM 688 C CA . PHE A 1 91 ? -9.270 58.258 15.645 1.00 66.25 91 PHE A CA 1
ATOM 689 C C . PHE A 1 91 ? -8.433 59.434 16.144 1.00 66.25 91 PHE A C 1
ATOM 691 O O . PHE A 1 91 ? -8.384 60.476 15.496 1.00 66.25 91 PHE A O 1
ATOM 698 N N . GLY A 1 92 ? -7.879 59.274 17.348 1.00 54.81 92 GLY A N 1
ATOM 699 C CA . GLY A 1 92 ? -7.243 60.328 18.128 1.00 54.81 92 GLY A CA 1
ATOM 700 C C . GLY A 1 92 ? -6.406 61.308 17.303 1.00 54.81 92 GLY A C 1
ATOM 701 O O . GLY A 1 92 ? -5.572 60.903 16.503 1.00 54.81 92 GLY A O 1
ATOM 702 N N . LEU A 1 93 ? -6.679 62.591 17.557 1.00 54.12 93 LEU A N 1
ATOM 703 C CA . LEU A 1 93 ? -5.885 63.794 17.295 1.00 54.12 93 LEU A CA 1
ATOM 704 C C . LEU A 1 93 ? -4.945 63.742 16.080 1.00 54.12 93 LEU A C 1
ATOM 706 O O . LEU A 1 93 ? -3.831 63.220 16.122 1.00 54.12 93 LEU A O 1
ATOM 710 N N . SER A 1 94 ? -5.405 64.424 15.031 1.00 57.06 94 SER A N 1
ATOM 711 C CA . SER A 1 94 ? -4.625 64.993 13.938 1.00 57.06 94 SER A CA 1
ATOM 712 C C . SER A 1 94 ? -3.222 65.403 14.380 1.00 57.06 94 SER A C 1
ATOM 714 O O . SER A 1 94 ? -3.051 66.200 15.303 1.00 57.06 94 SER A O 1
ATOM 716 N N . ARG A 1 95 ? -2.221 64.885 13.666 1.00 58.12 95 ARG A N 1
ATOM 717 C CA . ARG A 1 95 ? -0.838 65.359 13.745 1.00 58.12 95 ARG A CA 1
ATOM 718 C C . ARG A 1 95 ? -0.835 66.872 13.526 1.00 58.12 95 ARG A C 1
ATOM 720 O O . ARG A 1 95 ? -1.316 67.338 12.491 1.00 58.12 95 ARG A O 1
ATOM 727 N N . HIS A 1 96 ? -0.303 67.620 14.484 1.00 45.28 96 HIS A N 1
ATOM 728 C CA . HIS A 1 96 ? -0.009 69.033 14.307 1.00 45.28 96 HIS A CA 1
ATOM 729 C C . HIS A 1 96 ? 1.483 69.268 14.540 1.00 45.28 96 HIS A C 1
ATOM 731 O O . HIS A 1 96 ? 1.991 68.891 15.593 1.00 45.28 96 HIS A O 1
ATOM 737 N N . ILE A 1 97 ? 2.079 69.883 13.510 1.00 54.41 97 ILE A N 1
ATOM 738 C CA . ILE A 1 97 ? 3.459 70.354 13.282 1.00 54.41 97 ILE A CA 1
ATOM 739 C C . ILE A 1 97 ? 4.581 69.308 13.245 1.00 54.41 97 ILE A C 1
ATOM 741 O O . ILE A 1 97 ? 4.936 68.721 14.285 1.00 54.41 97 ILE A O 1
#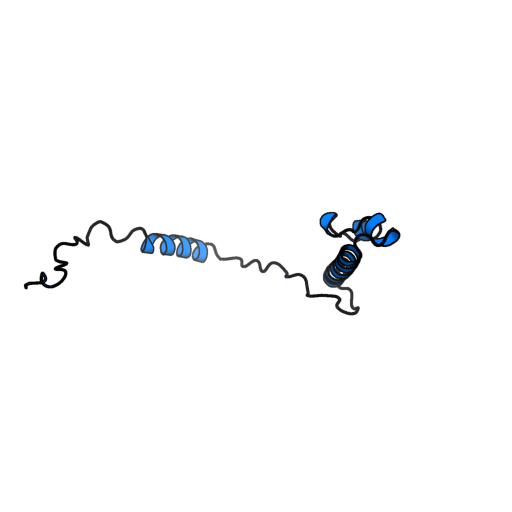

Sequence (97 aa):
TAARAYGLPDAELFQTVDLFEKRNIPQVTQCIHALGRHAQKKKFNGPVLGPKMSDSNQRDFTDEQLRAGQGMVGLLNDGMNKGASQAGQNFGLSRHI

InterPro domains:
  IPR000557 Calponin repeat [PF00402] (79-97)
  IPR000557 Calponin repeat [PS51122] (74-97)
  IPR003096 Smooth muscle protein/calponin [PR00888] (7-22)
  IPR003096 Smooth muscle protein/calponin [PR00888] (28-42)
  IPR003096 Smooth muscle protein/calponin [PR00888] (61-74)
  IPR003096 Smooth muscle protein/calponin [PR00888] (75-90)
  IPR036872 CH domain superfamily [G3DSA:1.10.418.10] (1-82)
  IPR036872 CH domain superfamily [SSF47576] (2-80)
  IPR050606 Calponin-like [PTHR47385] (2-97)

pLDDT: mean 70.57, std 14.34, range [45.28, 92.31]

Radius of gyration: 29.29 Å; chains: 1; bounding box: 44×83×34 Å

Foldseek 3Di:
DVLVVLPQDPVLDDDPCCVVVVVPVVSVVSNVLSSLLSCVVVVNPDDRRDDHDDDDPDDDDDPVRVVVVVVVVCCVPPPDPPPPPVVDPPPDDDDDD